Protein AF-A0A9X1RGS1-F1 (afdb_monomer_lite)

Secondary structure (DSSP, 8-state):
-HHHHHHHHHHHHHHHHHHHHHHTTT-HHHHHHHHHHHHHHHHHHHHHHHHHS-------

Organism: NCBI:txid2911009

pLDDT: mean 86.32, std 14.31, range [52.56, 98.0]

Foldseek 3Di:
DVVVVVVVVVVVVVVVLVVLCVVVVNPPVVSVVVVVVVVVVVVVVVVVVCVVPPPPPPDD

Radius of gyration: 17.12 Å; chains: 1; bounding box: 38×36×38 Å

Structure (mmCIF, N/CA/C/O backbone):
data_AF-A0A9X1RGS1-F1
#
_entry.id   AF-A0A9X1RGS1-F1
#
loop_
_atom_site.group_PDB
_atom_site.id
_atom_site.type_symbol
_atom_site.label_atom_id
_atom_site.label_alt_id
_atom_site.label_comp_id
_atom_site.label_asym_id
_atom_site.label_entity_id
_atom_site.label_seq_id
_atom_site.pdbx_PDB_ins_code
_atom_site.Cartn_x
_atom_site.Cartn_y
_atom_site.Cartn_z
_atom_site.occupancy
_atom_site.B_iso_or_equiv
_atom_site.auth_seq_id
_atom_site.auth_comp_id
_atom_site.auth_asym_id
_atom_site.auth_atom_id
_atom_site.pdbx_PDB_model_num
ATOM 1 N N . MET A 1 1 ? 4.593 27.275 -4.404 1.00 52.56 1 MET A N 1
ATOM 2 C CA . MET A 1 1 ? 4.404 26.639 -3.081 1.00 52.56 1 MET A CA 1
ATOM 3 C C . MET A 1 1 ? 4.455 25.108 -3.203 1.00 52.56 1 MET A C 1
ATOM 5 O O . MET A 1 1 ? 3.415 24.476 -3.319 1.00 52.56 1 MET A O 1
ATOM 9 N N . PRO A 1 2 ? 5.649 24.490 -3.244 1.00 63.06 2 PRO A N 1
ATOM 10 C CA . PRO A 1 2 ? 5.809 23.033 -3.397 1.00 63.06 2 PRO A CA 1
ATOM 11 C C . PRO A 1 2 ? 5.405 22.235 -2.143 1.00 63.06 2 PRO A C 1
ATOM 13 O O . PRO A 1 2 ? 4.917 21.117 -2.252 1.00 63.06 2 PRO A O 1
ATOM 16 N N . ARG A 1 3 ? 5.526 22.849 -0.961 1.00 65.12 3 ARG A N 1
ATOM 17 C CA . ARG A 1 3 ? 5.303 22.227 0.355 1.00 65.12 3 ARG A CA 1
ATOM 18 C C . ARG A 1 3 ? 3.835 21.870 0.654 1.00 65.12 3 ARG A C 1
ATOM 20 O O . ARG A 1 3 ? 3.561 20.981 1.442 1.00 65.12 3 ARG A O 1
ATOM 27 N N . GLN A 1 4 ? 2.884 22.544 0.007 1.00 68.19 4 GLN A N 1
ATOM 28 C CA . GLN A 1 4 ? 1.455 22.211 0.107 1.00 68.19 4 GLN A CA 1
ATOM 29 C C . GLN A 1 4 ? 1.092 20.976 -0.723 1.00 68.19 4 GLN A C 1
ATOM 31 O O . GLN A 1 4 ? 0.256 20.179 -0.313 1.00 68.19 4 GLN A O 1
ATOM 36 N N . ARG A 1 5 ? 1.745 20.796 -1.878 1.00 70.25 5 ARG A N 1
ATOM 37 C CA . ARG A 1 5 ? 1.519 19.630 -2.741 1.00 70.25 5 ARG A CA 1
ATOM 38 C C . ARG A 1 5 ? 2.040 18.351 -2.099 1.00 70.25 5 ARG A C 1
ATOM 40 O O . ARG A 1 5 ? 1.404 17.317 -2.230 1.00 70.25 5 ARG A O 1
ATOM 47 N N . THR A 1 6 ? 3.168 18.433 -1.394 1.00 74.12 6 THR A N 1
ATOM 48 C CA . THR A 1 6 ? 3.720 17.288 -0.661 1.00 74.12 6 THR A CA 1
ATOM 49 C C . THR A 1 6 ? 2.803 16.849 0.472 1.00 74.12 6 THR A C 1
ATOM 51 O O . THR A 1 6 ? 2.601 15.656 0.624 1.00 74.12 6 THR A O 1
ATOM 54 N N . ASN A 1 7 ? 2.196 17.789 1.205 1.00 79.25 7 ASN A N 1
ATOM 55 C CA . ASN A 1 7 ? 1.244 17.448 2.266 1.00 79.25 7 ASN A CA 1
ATOM 56 C C . ASN A 1 7 ? -0.005 16.766 1.697 1.00 79.25 7 ASN A C 1
ATOM 58 O O . ASN A 1 7 ? -0.347 15.683 2.135 1.00 79.25 7 ASN A O 1
ATOM 62 N N . SER A 1 8 ? -0.594 17.314 0.630 1.00 83.81 8 SER A N 1
ATOM 63 C CA . SER A 1 8 ? -1.773 16.698 0.006 1.00 83.81 8 SER A CA 1
ATOM 64 C C . SER A 1 8 ? -1.504 15.305 -0.579 1.00 83.81 8 SER A C 1
ATOM 66 O O . SER A 1 8 ? -2.406 14.474 -0.613 1.00 83.81 8 SER A O 1
ATOM 68 N N . ALA A 1 9 ? -0.283 15.042 -1.053 1.00 83.94 9 ALA A N 1
ATOM 69 C CA . ALA A 1 9 ? 0.100 13.708 -1.503 1.00 83.94 9 ALA A CA 1
ATOM 70 C C . ALA A 1 9 ? 0.252 12.733 -0.326 1.00 83.94 9 ALA A C 1
ATOM 72 O O . ALA A 1 9 ? -0.163 11.587 -0.442 1.00 83.94 9 ALA A O 1
ATOM 73 N N . LEU A 1 10 ? 0.815 13.185 0.800 1.00 87.44 10 LEU A N 1
ATOM 74 C CA . LEU A 1 10 ? 0.914 12.379 2.019 1.00 87.44 10 LEU A CA 1
ATOM 75 C C . LEU A 1 10 ? -0.474 12.021 2.561 1.00 87.44 10 LEU A C 1
ATOM 77 O O . LEU A 1 10 ? -0.709 10.850 2.826 1.00 87.44 10 LEU A O 1
ATOM 81 N N . ASP A 1 11 ? -1.404 12.979 2.598 1.00 89.75 11 ASP A N 1
ATOM 82 C CA . AS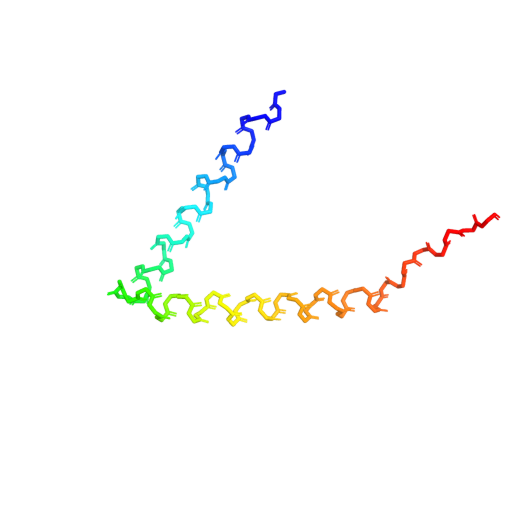P A 1 11 ? -2.785 12.741 3.044 1.00 89.75 11 ASP A CA 1
ATOM 83 C C . ASP A 1 11 ? -3.491 11.672 2.181 1.00 89.75 11 ASP A C 1
ATOM 85 O O . ASP A 1 11 ? -4.240 10.834 2.677 1.00 89.75 11 ASP A O 1
ATOM 89 N N . GLN A 1 12 ? -3.231 11.665 0.867 1.00 91.38 12 GLN A N 1
ATOM 90 C CA . GLN A 1 12 ? -3.765 10.643 -0.045 1.00 91.38 12 GLN A CA 1
ATOM 91 C C . GLN A 1 12 ? -3.144 9.265 0.199 1.00 91.38 12 GLN A C 1
ATOM 93 O O . GLN A 1 12 ? -3.836 8.255 0.082 1.00 91.38 12 GLN A O 1
ATOM 98 N N . TYR A 1 13 ? -1.850 9.213 0.524 1.00 91.00 13 TYR A N 1
ATOM 99 C CA . TYR A 1 13 ? -1.194 7.956 0.870 1.00 91.00 13 TYR A CA 1
ATOM 100 C C . TYR A 1 13 ? -1.702 7.397 2.195 1.00 91.00 13 TYR A C 1
ATOM 102 O O . TYR A 1 13 ? -1.916 6.193 2.275 1.00 91.00 13 TYR A O 1
ATOM 110 N N . GLU A 1 14 ? -1.926 8.243 3.201 1.00 93.19 14 GLU A N 1
ATOM 111 C CA . GLU A 1 14 ? -2.517 7.813 4.473 1.00 93.19 14 GLU A CA 1
ATOM 112 C C . GLU A 1 14 ? -3.899 7.195 4.253 1.00 93.19 14 GLU A C 1
ATOM 114 O O . GLU A 1 14 ? -4.132 6.069 4.686 1.00 93.19 14 GLU A O 1
ATOM 119 N N . LEU A 1 15 ? -4.764 7.851 3.471 1.00 95.38 15 LEU A N 1
ATOM 120 C CA . LEU A 1 15 ? -6.084 7.307 3.144 1.00 95.38 15 LEU A CA 1
ATOM 121 C C . LEU A 1 15 ? -5.998 5.945 2.436 1.00 95.38 15 LEU A C 1
ATOM 123 O O . LEU A 1 15 ? -6.716 5.014 2.789 1.00 95.38 15 LEU A O 1
ATOM 127 N N . ALA A 1 16 ? -5.101 5.807 1.457 1.00 93.75 16 ALA A N 1
ATOM 128 C CA . ALA A 1 16 ? -4.916 4.545 0.744 1.00 93.75 16 ALA A CA 1
ATOM 129 C C . ALA A 1 16 ? -4.382 3.428 1.659 1.00 93.75 16 ALA A C 1
ATOM 131 O O . ALA A 1 16 ? -4.749 2.265 1.500 1.00 93.75 16 ALA A O 1
ATOM 132 N N . VAL A 1 17 ? -3.517 3.762 2.622 1.00 93.50 17 VAL A N 1
ATOM 133 C CA . VAL A 1 17 ? -3.032 2.802 3.621 1.00 93.50 17 VAL A CA 1
ATOM 134 C C . VAL A 1 17 ? -4.174 2.358 4.531 1.00 93.50 17 VAL A C 1
ATOM 136 O O . VAL A 1 17 ? -4.326 1.156 4.744 1.00 93.50 17 VAL A O 1
ATOM 139 N N . ASP A 1 18 ? -5.003 3.286 5.009 1.00 95.62 18 ASP A N 1
ATOM 140 C CA . ASP A 1 18 ? -6.158 2.967 5.853 1.00 95.62 18 ASP A CA 1
ATOM 141 C C . ASP A 1 18 ? -7.154 2.044 5.136 1.00 95.62 18 ASP A C 1
ATOM 143 O O . ASP A 1 18 ? -7.643 1.078 5.725 1.00 95.62 18 ASP A O 1
ATOM 147 N N . GLU A 1 19 ? -7.406 2.275 3.845 1.00 96.12 19 GLU A N 1
ATOM 148 C CA . GLU A 1 19 ? -8.247 1.401 3.017 1.00 96.12 19 GLU A CA 1
ATOM 149 C C . GLU A 1 19 ? -7.680 -0.022 2.913 1.00 96.12 19 GLU A C 1
ATOM 151 O O . GLU A 1 19 ? -8.425 -0.999 3.011 1.00 96.12 19 GLU A O 1
ATOM 156 N N . ILE A 1 20 ? -6.360 -0.159 2.759 1.00 95.88 20 ILE A N 1
ATOM 157 C CA . ILE A 1 20 ? -5.693 -1.467 2.693 1.00 95.88 20 ILE A CA 1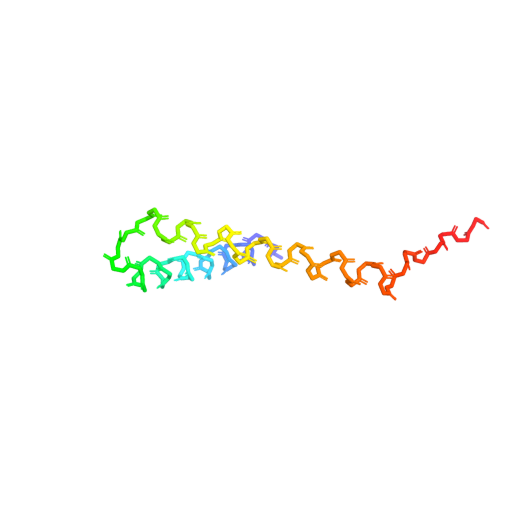
ATOM 158 C C . ILE A 1 20 ? -5.767 -2.180 4.045 1.00 95.88 20 ILE A C 1
ATOM 160 O O . ILE A 1 20 ? -6.060 -3.372 4.092 1.00 95.88 20 ILE A O 1
ATOM 164 N N . VAL A 1 21 ? -5.545 -1.462 5.148 1.00 97.12 21 VAL A N 1
ATOM 165 C CA . VAL A 1 21 ? -5.673 -2.022 6.501 1.00 97.12 21 VAL A CA 1
ATOM 166 C C . VAL A 1 21 ? -7.107 -2.489 6.755 1.00 97.12 21 VAL A C 1
ATOM 168 O O . VAL A 1 21 ? -7.302 -3.592 7.265 1.00 97.12 21 VAL A O 1
ATOM 171 N N . ALA A 1 22 ? -8.109 -1.704 6.352 1.00 97.31 22 ALA A N 1
ATOM 172 C CA . ALA A 1 22 ? -9.515 -2.083 6.463 1.00 97.31 22 ALA A CA 1
ATOM 173 C C . ALA A 1 22 ? -9.860 -3.312 5.604 1.00 97.31 22 ALA A C 1
ATOM 175 O O . ALA A 1 22 ? -10.586 -4.190 6.062 1.00 97.31 22 ALA A O 1
ATOM 176 N N . ALA A 1 23 ? -9.311 -3.415 4.389 1.00 96.19 23 ALA A N 1
ATOM 177 C CA . ALA A 1 23 ? -9.493 -4.574 3.511 1.00 96.19 23 ALA A CA 1
ATOM 178 C C . ALA A 1 23 ? -8.814 -5.854 4.033 1.00 96.19 23 ALA A C 1
ATOM 180 O O . ALA A 1 23 ? -9.183 -6.953 3.622 1.00 96.19 23 ALA A O 1
ATOM 181 N N . CYS A 1 24 ? -7.837 -5.720 4.933 1.00 97.06 24 CYS A N 1
ATOM 182 C CA . CYS A 1 24 ? -7.174 -6.823 5.626 1.00 97.06 24 CYS A CA 1
ATOM 183 C C . CYS A 1 24 ? -7.739 -7.065 7.039 1.00 97.06 24 CYS A C 1
ATOM 185 O O . CYS A 1 24 ? -7.028 -7.597 7.887 1.00 97.06 24 CYS A O 1
ATOM 187 N N . ASP A 1 25 ? -8.979 -6.644 7.321 1.00 96.44 25 ASP A N 1
ATOM 188 C CA . ASP A 1 25 ? -9.653 -6.809 8.622 1.00 96.44 25 ASP A CA 1
ATOM 189 C C . ASP A 1 25 ? -8.863 -6.225 9.817 1.00 96.44 25 ASP A C 1
ATOM 191 O O . ASP A 1 25 ? -8.984 -6.671 10.960 1.00 9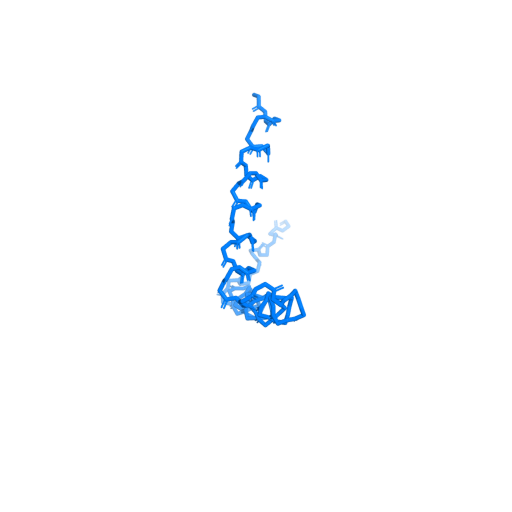6.44 25 ASP A O 1
ATOM 195 N N . GLY A 1 26 ? -8.029 -5.213 9.563 1.00 94.69 26 GLY A N 1
ATOM 196 C CA . GLY A 1 26 ? -7.140 -4.619 10.561 1.00 94.69 26 GLY A CA 1
ATOM 197 C C . GLY A 1 26 ? -5.854 -5.410 10.830 1.00 94.69 26 GLY A C 1
ATOM 198 O O . GLY A 1 26 ? -5.055 -4.990 11.672 1.00 94.69 26 GLY A O 1
ATOM 199 N N . ASP A 1 27 ? -5.602 -6.521 10.129 1.00 96.94 27 ASP A N 1
ATOM 200 C CA . ASP A 1 27 ? -4.342 -7.257 10.234 1.00 96.94 27 ASP A CA 1
ATOM 201 C C . ASP A 1 27 ? -3.222 -6.526 9.475 1.00 96.94 27 ASP A C 1
ATOM 203 O O . ASP A 1 27 ? -3.059 -6.612 8.253 1.00 96.94 27 ASP A O 1
ATOM 207 N N . LEU A 1 28 ? -2.392 -5.814 10.238 1.00 95.00 28 LEU A N 1
ATOM 208 C CA . LEU A 1 28 ? -1.242 -5.077 9.715 1.00 95.00 28 LEU A CA 1
ATOM 209 C C . LEU A 1 28 ? -0.200 -5.977 9.036 1.00 95.00 28 LEU A C 1
ATOM 211 O O . LEU A 1 28 ? 0.531 -5.509 8.163 1.00 95.00 28 LEU A O 1
ATOM 215 N N . ARG A 1 29 ? -0.088 -7.253 9.424 1.00 97.25 29 ARG A N 1
ATOM 216 C CA . ARG A 1 29 ? 0.858 -8.192 8.806 1.00 97.25 29 ARG A CA 1
ATOM 217 C C . ARG A 1 29 ? 0.404 -8.556 7.402 1.00 97.25 29 ARG A C 1
ATOM 219 O O . ARG A 1 29 ? 1.244 -8.619 6.501 1.00 97.25 29 ARG A O 1
ATOM 226 N N . ASP A 1 30 ? -0.889 -8.784 7.220 1.00 96.25 30 ASP A N 1
ATOM 227 C CA . ASP A 1 30 ? -1.452 -9.096 5.911 1.00 96.25 30 ASP A CA 1
ATOM 228 C C . ASP A 1 30 ? -1.485 -7.860 5.007 1.00 96.25 30 ASP A C 1
ATOM 230 O O . ASP A 1 30 ? -1.048 -7.954 3.857 1.00 96.25 30 ASP A O 1
ATOM 234 N N . ALA A 1 31 ? -1.826 -6.685 5.547 1.00 97.31 31 ALA A N 1
ATOM 235 C CA . ALA A 1 31 ? -1.717 -5.409 4.835 1.00 97.31 31 ALA A CA 1
ATOM 236 C C . ALA A 1 31 ? -0.278 -5.133 4.362 1.00 97.31 31 ALA A C 1
ATOM 238 O O . ALA A 1 31 ? -0.041 -4.808 3.195 1.00 97.31 31 ALA A O 1
ATOM 239 N N . LEU A 1 32 ? 0.713 -5.335 5.238 1.00 96.81 32 LEU A N 1
ATOM 240 C CA . LEU A 1 32 ? 2.125 -5.186 4.886 1.00 96.81 32 LEU A CA 1
ATOM 241 C C . LEU A 1 32 ? 2.545 -6.182 3.798 1.00 96.81 32 LEU A C 1
ATOM 243 O O . LEU A 1 32 ? 3.260 -5.815 2.867 1.00 96.81 32 LEU A O 1
ATOM 247 N N . ARG A 1 33 ? 2.098 -7.441 3.882 1.00 97.25 33 ARG A N 1
ATOM 248 C CA . ARG A 1 33 ? 2.387 -8.452 2.857 1.00 97.25 33 ARG A CA 1
ATOM 249 C C . ARG A 1 33 ? 1.788 -8.065 1.503 1.00 97.25 33 ARG A C 1
ATOM 251 O O . ARG A 1 33 ? 2.481 -8.190 0.494 1.00 97.25 33 ARG A O 1
ATOM 258 N N . ALA A 1 34 ? 0.553 -7.568 1.481 1.00 95.69 34 ALA A N 1
ATOM 259 C CA . ALA A 1 34 ? -0.100 -7.090 0.265 1.00 95.69 34 ALA A CA 1
ATOM 260 C C . ALA A 1 34 ? 0.670 -5.920 -0.370 1.00 95.69 34 ALA A C 1
ATOM 262 O O . ALA A 1 34 ? 0.944 -5.939 -1.571 1.00 95.69 34 ALA A O 1
ATOM 263 N N . LEU A 1 35 ? 1.096 -4.946 0.441 1.00 95.31 35 LEU A N 1
ATOM 264 C CA . LEU A 1 35 ? 1.906 -3.815 -0.016 1.00 95.31 35 LEU A CA 1
ATOM 265 C C . LEU A 1 35 ? 3.260 -4.254 -0.586 1.00 95.31 35 LEU A C 1
ATOM 267 O O . LEU A 1 35 ? 3.669 -3.750 -1.630 1.00 95.31 35 LEU A O 1
ATOM 271 N N . MET A 1 36 ? 3.943 -5.209 0.051 1.00 96.81 36 MET A N 1
ATOM 272 C CA . MET A 1 36 ? 5.214 -5.742 -0.455 1.00 96.81 36 MET A CA 1
ATOM 273 C C . MET A 1 36 ? 5.048 -6.446 -1.808 1.00 96.81 36 MET A C 1
ATOM 275 O O . MET A 1 36 ? 5.838 -6.196 -2.715 1.00 96.81 36 MET A O 1
ATOM 279 N N . LEU A 1 37 ? 4.006 -7.272 -1.968 1.00 96.56 37 LEU A N 1
ATOM 280 C CA . LEU A 1 37 ? 3.691 -7.941 -3.238 1.00 96.56 37 LEU A CA 1
ATOM 281 C C . LEU A 1 37 ? 3.385 -6.934 -4.352 1.00 96.56 37 LEU A C 1
ATOM 283 O O . LEU A 1 37 ? 3.870 -7.071 -5.476 1.00 96.56 37 LEU A O 1
ATOM 287 N N . LEU A 1 38 ? 2.598 -5.901 -4.042 1.00 94.19 38 LEU A N 1
ATOM 288 C CA . LEU A 1 38 ? 2.300 -4.834 -4.993 1.00 94.19 38 LEU A CA 1
ATOM 289 C C . LEU A 1 38 ? 3.572 -4.076 -5.382 1.00 94.19 38 LEU A C 1
ATOM 291 O O . LEU A 1 38 ? 3.778 -3.794 -6.563 1.00 94.19 38 LEU A O 1
ATOM 295 N N . ASN A 1 39 ? 4.431 -3.773 -4.408 1.00 95.69 39 ASN A N 1
ATOM 296 C CA . ASN A 1 39 ? 5.686 -3.083 -4.667 1.00 95.69 39 ASN A CA 1
ATOM 297 C C . ASN A 1 39 ? 6.610 -3.910 -5.574 1.00 95.69 39 ASN A C 1
ATOM 299 O O . ASN A 1 39 ? 7.118 -3.385 -6.562 1.00 95.69 39 ASN A O 1
ATOM 303 N N . GLU A 1 40 ? 6.744 -5.214 -5.319 1.00 98.00 40 GLU A N 1
ATOM 304 C CA . GLU A 1 40 ? 7.512 -6.128 -6.173 1.00 98.00 40 GLU A CA 1
ATOM 305 C C . GLU A 1 40 ? 6.986 -6.128 -7.621 1.00 98.00 40 GLU A C 1
ATOM 307 O O . GLU A 1 40 ? 7.759 -6.008 -8.575 1.00 98.00 40 GLU A O 1
ATOM 312 N N . GLN A 1 41 ? 5.663 -6.185 -7.816 1.00 97.12 41 GLN A N 1
ATOM 313 C CA . GLN A 1 41 ? 5.076 -6.106 -9.157 1.00 97.12 41 GLN A CA 1
ATOM 314 C C . GLN A 1 41 ? 5.338 -4.761 -9.849 1.00 97.12 41 GLN A C 1
ATOM 316 O O . GLN A 1 41 ? 5.575 -4.719 -11.061 1.00 97.12 41 GLN A O 1
ATOM 321 N N . LEU A 1 42 ? 5.284 -3.648 -9.114 1.00 96.44 42 LEU A N 1
ATOM 322 C CA . LEU A 1 42 ? 5.587 -2.324 -9.660 1.00 96.44 42 LEU A CA 1
ATOM 323 C C . LEU A 1 42 ? 7.056 -2.217 -10.079 1.00 96.44 42 LEU A C 1
ATOM 325 O O . LEU A 1 42 ? 7.341 -1.723 -11.171 1.00 96.44 42 LEU A O 1
ATOM 329 N N . GLU A 1 43 ? 7.978 -2.729 -9.266 1.00 97.31 43 GLU A N 1
ATOM 330 C CA . GLU A 1 43 ? 9.406 -2.778 -9.583 1.00 97.31 43 GLU A CA 1
ATOM 331 C C . GLU A 1 43 ? 9.673 -3.604 -10.848 1.00 97.31 43 GLU A C 1
ATOM 333 O O . GLU A 1 43 ? 10.388 -3.144 -11.742 1.00 97.31 43 GLU A O 1
ATOM 338 N N . GLN A 1 44 ? 9.027 -4.765 -10.995 1.00 97.06 44 GLN A N 1
ATOM 339 C CA . GLN A 1 44 ? 9.107 -5.576 -12.215 1.00 97.06 44 GLN A CA 1
ATOM 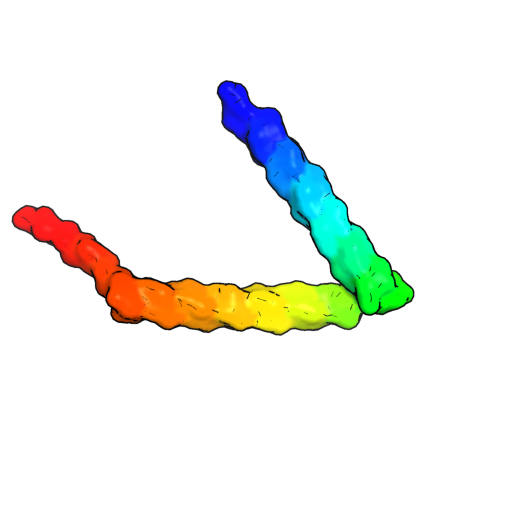340 C C . GLN A 1 44 ? 8.602 -4.809 -13.446 1.00 97.06 44 GLN A C 1
ATOM 342 O O . GLN A 1 44 ? 9.253 -4.803 -14.492 1.00 97.06 44 GLN A O 1
ATOM 347 N N . ARG A 1 45 ? 7.475 -4.096 -13.333 1.00 96.00 45 ARG A N 1
ATOM 348 C CA . ARG A 1 45 ? 6.949 -3.265 -14.431 1.00 96.00 45 ARG A CA 1
ATOM 349 C C . ARG A 1 45 ? 7.901 -2.127 -14.793 1.00 96.00 45 ARG A C 1
ATOM 351 O O . ARG A 1 45 ? 8.057 -1.832 -15.977 1.00 96.00 45 ARG A O 1
ATOM 358 N N . LEU A 1 46 ? 8.555 -1.510 -13.811 1.00 95.06 46 LEU A N 1
ATOM 359 C CA . LEU A 1 46 ? 9.569 -0.481 -14.051 1.00 95.06 46 LEU A CA 1
ATOM 360 C C . LEU A 1 46 ? 10.794 -1.042 -14.777 1.00 95.06 46 LEU A C 1
ATOM 362 O O . LEU A 1 46 ? 11.306 -0.389 -15.688 1.00 95.06 46 LEU A O 1
ATOM 366 N N . VAL A 1 47 ? 11.246 -2.246 -14.414 1.00 93.75 47 VAL A N 1
ATOM 367 C CA . VAL A 1 47 ? 12.313 -2.951 -15.140 1.00 93.75 47 VAL A CA 1
ATOM 368 C C . VAL A 1 47 ? 11.920 -3.155 -16.601 1.00 93.75 47 VAL A C 1
ATOM 370 O O . VAL A 1 47 ? 12.656 -2.715 -17.482 1.00 93.75 47 VAL A O 1
ATOM 373 N N . LEU A 1 48 ? 10.728 -3.699 -16.857 1.00 92.44 48 LEU A N 1
ATOM 374 C CA . LEU A 1 48 ? 10.226 -3.930 -18.215 1.00 92.44 48 LEU A CA 1
ATOM 375 C C . LEU A 1 48 ? 10.124 -2.633 -19.032 1.00 92.44 48 LEU A C 1
ATOM 377 O O . LEU A 1 48 ? 10.525 -2.592 -20.193 1.00 92.44 48 LEU A O 1
ATOM 381 N N . MET A 1 49 ? 9.621 -1.546 -18.437 1.00 92.38 49 MET A N 1
ATOM 382 C CA . MET A 1 49 ? 9.532 -0.248 -19.119 1.00 92.38 49 MET A CA 1
ATOM 383 C C . MET A 1 49 ? 10.911 0.335 -19.442 1.00 92.38 49 MET A C 1
ATOM 38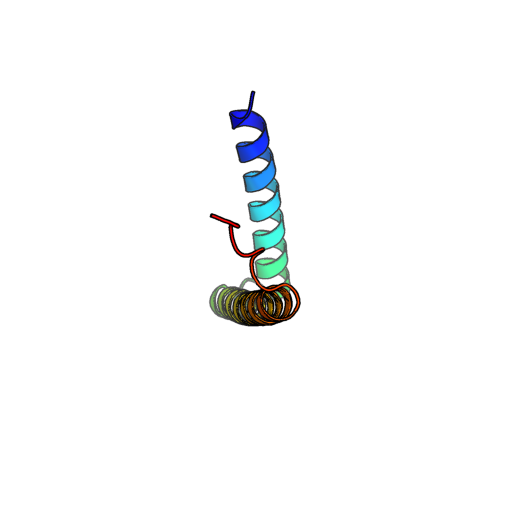5 O O . MET A 1 49 ? 11.103 0.873 -20.531 1.00 92.38 49 MET A O 1
ATOM 389 N N . ARG A 1 50 ? 11.874 0.223 -18.518 1.00 87.81 50 ARG A N 1
ATOM 390 C CA . ARG A 1 50 ? 13.262 0.662 -18.727 1.00 87.81 50 ARG A CA 1
ATOM 391 C C . ARG A 1 50 ? 13.956 -0.148 -19.820 1.00 87.81 50 ARG A C 1
ATOM 393 O O . ARG A 1 50 ? 14.761 0.398 -20.561 1.00 87.81 50 ARG A O 1
ATOM 400 N N . GLU A 1 51 ? 13.673 -1.439 -19.913 1.00 86.06 51 GLU A N 1
AT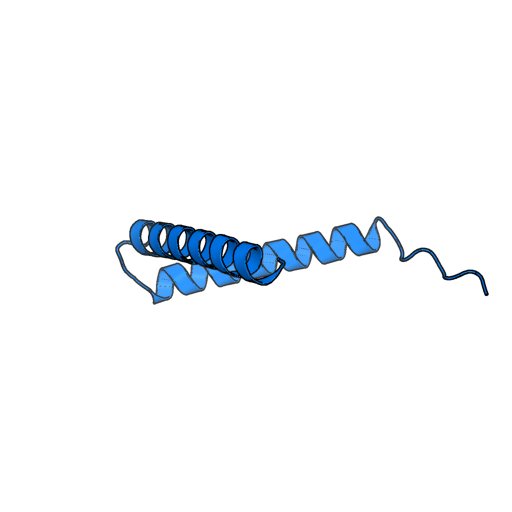OM 401 C CA . GLU A 1 51 ? 14.215 -2.295 -20.971 1.00 86.06 51 GLU A CA 1
ATOM 402 C C . GLU A 1 51 ? 13.590 -1.971 -22.333 1.00 86.06 51 GLU A C 1
ATOM 404 O O . GLU A 1 51 ? 14.297 -1.908 -23.336 1.00 86.06 51 GLU A O 1
ATOM 409 N N . ALA A 1 52 ? 12.285 -1.684 -22.368 1.00 81.81 52 ALA A N 1
ATOM 410 C CA . ALA A 1 52 ? 11.576 -1.277 -23.581 1.00 81.81 52 ALA A CA 1
ATOM 411 C C . ALA A 1 52 ? 11.965 0.129 -24.078 1.00 81.81 52 ALA A C 1
ATOM 413 O O . ALA A 1 52 ? 11.870 0.412 -25.272 1.00 81.81 52 ALA A O 1
ATOM 414 N N . HIS A 1 53 ? 12.389 1.018 -23.179 1.00 67.19 53 HIS A N 1
ATOM 415 C CA . HIS A 1 53 ? 12.955 2.326 -23.504 1.00 67.19 53 HIS A CA 1
ATOM 416 C C . HIS A 1 53 ? 14.385 2.408 -22.967 1.00 67.19 53 HIS A C 1
ATOM 418 O O . HIS A 1 53 ? 14.583 2.943 -21.868 1.00 67.19 53 HIS A O 1
ATOM 424 N N . PRO A 1 54 ? 15.393 1.926 -23.725 1.00 61.09 54 PRO A N 1
ATOM 425 C CA . PRO A 1 54 ? 16.775 2.104 -23.317 1.00 61.09 54 PRO A CA 1
ATOM 426 C C . PRO A 1 54 ? 17.017 3.598 -23.068 1.00 61.09 54 PRO A C 1
ATOM 428 O O . PRO A 1 54 ? 16.505 4.437 -23.825 1.00 61.09 54 PRO A O 1
ATOM 431 N N . PRO A 1 55 ? 17.746 3.958 -21.995 1.00 60.62 55 PRO A N 1
ATOM 432 C CA . PRO A 1 55 ? 18.010 5.353 -21.690 1.00 60.62 55 PRO A CA 1
ATOM 433 C C . PRO A 1 55 ? 18.599 5.981 -22.945 1.00 60.62 55 PRO A C 1
ATOM 435 O O . PRO A 1 55 ? 19.573 5.453 -23.481 1.00 60.62 55 PRO A O 1
ATOM 438 N N . ARG A 1 56 ? 17.973 7.062 -23.440 1.00 63.09 56 ARG A N 1
ATOM 439 C CA . ARG A 1 56 ? 18.497 7.860 -24.555 1.00 63.09 56 ARG A CA 1
ATOM 440 C C . ARG A 1 56 ? 19.975 8.075 -24.276 1.00 63.09 56 ARG A C 1
ATOM 442 O O . ARG A 1 56 ? 20.315 8.814 -23.350 1.00 63.09 56 ARG A O 1
ATOM 449 N N . GLN A 1 57 ? 20.819 7.358 -25.016 1.00 57.47 57 GLN A N 1
ATOM 450 C CA . GLN A 1 57 ? 22.261 7.439 -24.894 1.00 57.47 57 GLN A CA 1
ATOM 451 C C . GLN A 1 57 ? 22.574 8.924 -25.024 1.00 57.47 57 GLN A C 1
ATOM 453 O O . GLN A 1 57 ? 22.199 9.543 -26.023 1.00 57.47 57 GLN A O 1
ATOM 458 N N . ARG A 1 58 ? 23.106 9.530 -23.956 1.00 56.78 58 ARG A N 1
ATOM 459 C CA . ARG A 1 58 ? 23.546 10.922 -24.000 1.00 56.78 58 ARG A CA 1
ATOM 460 C C . ARG A 1 58 ? 24.614 10.962 -25.086 1.00 56.78 58 ARG A C 1
ATOM 462 O O . ARG A 1 58 ? 25.714 10.467 -24.870 1.00 56.78 58 ARG A O 1
ATOM 469 N N . LEU A 1 59 ? 24.224 11.427 -26.272 1.00 55.91 59 LEU A N 1
ATOM 470 C CA . LEU A 1 59 ? 25.135 11.714 -27.367 1.00 55.91 59 LEU A CA 1
ATOM 471 C C . LEU A 1 59 ? 26.124 12.741 -26.811 1.00 55.91 59 LEU A C 1
ATOM 473 O O . LEU A 1 59 ? 25.708 13.818 -26.377 1.00 55.91 59 LEU A O 1
ATOM 477 N N . HIS A 1 60 ? 27.377 12.303 -26.700 1.00 52.62 60 HIS A N 1
ATOM 478 C CA . HIS A 1 60 ? 28.526 13.127 -26.350 1.00 52.62 60 HIS A CA 1
ATOM 479 C C . HIS A 1 60 ? 28.754 14.205 -27.407 1.00 52.62 60 HIS A C 1
ATOM 481 O O . HIS A 1 60 ? 28.549 13.897 -28.604 1.00 52.62 60 HIS A O 1
#

Sequence (60 aa):
MPRQRTNSALDQYELAVDEIVAACDGDLRDALRALMLLNEQLEQRLVLMREAHPPRQRLH